Protein AF-A0A059FUV8-F1 (afdb_monomer)

Mean predicted aligned error: 4.53 Å

Organism: NCBI:txid1280950

Nearest PDB structures (foldseek):
  6ok1-assembly1_D  TM=9.132E-01  e=3.366E-05  Thermomonospora curvata DSM 43183
  3rd4-assembly4_C  TM=4.871E-01  e=2.272E+00  Proteus penneri ATCC 35198
  3rd4-assembly3_B  TM=4.826E-01  e=2.838E+00  Proteus penneri ATCC 35198
  3rd4-assembly5_D  TM=4.424E-01  e=5.847E+00  Proteus penneri ATCC 35198
  1yha-assembly1_B  TM=4.887E-01  e=8.163E+00  Enterobacteria phage f1

Secondary structure (DSSP, 8-state):
-------EEEEEEEEEE----STT--SSEEEEEEEETTSTT-EEEEEE-SS-GGG--TT-EEEEEEEEETTEEEEEEEE------

Foldseek 3Di:
DDDDAQQKWWFADKDFDADCPDPPDDDTWIWTWIGGPVDPPDTDTATEPPDDPVRDDHRFMWGWDWDDDPPDTGTHIYGPPDDDD

Sequence (85 aa):
MPEAVSGKATLETWTINRQKWFRGLDEPFVVGLVTLVEQDGLNLTTNIVNCPFDQLEFGMPVRLIFQNIEDVWLPLFEPDRMSPE

Solvent-accessible surface area (backbone atoms only — not comparable to full-atom values): 5313 Å² total; per-residue (Å²): 129,94,75,89,75,92,46,45,26,31,29,68,49,71,47,78,48,78,73,84,85,52,91,89,62,77,76,68,45,37,45,30,35,28,31,38,77,92,41,86,91,46,69,45,80,35,42,50,41,99,58,63,82,90,72,70,51,78,65,36,52,24,29,60,45,73,48,77,55,93,95,44,73,46,76,31,32,29,68,53,76,72,76,80,131

Radius of gyration: 13.65 Å; Cα contacts (8 Å, |Δi|>4): 154; chains: 1; bounding box: 40×36×31 Å

Structure (mmCIF, N/CA/C/O backbone):
data_AF-A0A059FUV8-F1
#
_entry.id   AF-A0A059FUV8-F1
#
loop_
_atom_site.group_PDB
_atom_site.id
_atom_site.type_symbol
_atom_site.label_atom_id
_atom_site.label_alt_id
_atom_site.label_comp_id
_atom_site.label_asym_id
_atom_site.label_entity_id
_atom_site.label_seq_id
_atom_site.pdbx_PDB_ins_code
_atom_site.Cartn_x
_atom_site.Cartn_y
_atom_site.Cartn_z
_atom_site.occupancy
_atom_site.B_iso_or_equiv
_atom_site.auth_seq_id
_atom_site.auth_comp_id
_atom_site.auth_asym_id
_atom_site.auth_atom_id
_atom_site.pdbx_PDB_model_num
ATOM 1 N N . MET A 1 1 ? -24.522 -9.541 -5.078 1.00 81.88 1 MET A N 1
ATOM 2 C CA . MET A 1 1 ? -23.655 -9.443 -6.276 1.00 81.88 1 MET A CA 1
ATOM 3 C C . MET A 1 1 ? -22.391 -8.713 -5.857 1.00 81.88 1 MET A C 1
ATOM 5 O O . MET A 1 1 ? -22.497 -7.955 -4.901 1.00 81.88 1 MET A O 1
ATOM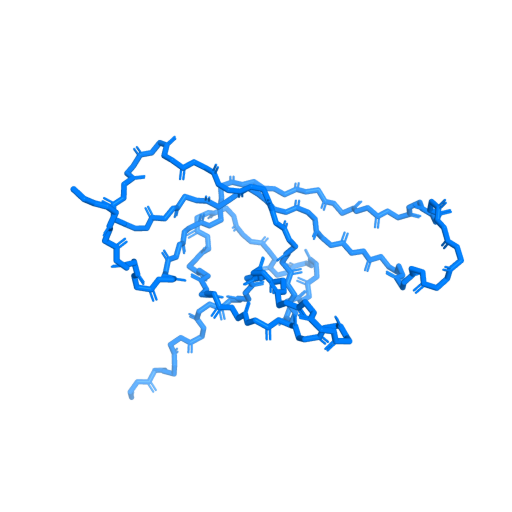 9 N N . PRO A 1 2 ? -21.228 -8.954 -6.482 1.00 85.19 2 PRO A N 1
ATOM 10 C CA . PRO A 1 2 ? -20.064 -8.111 -6.229 1.00 85.19 2 PRO A CA 1
ATOM 11 C C . PRO A 1 2 ? -20.374 -6.668 -6.650 1.00 85.19 2 PRO A C 1
ATOM 13 O O . PRO A 1 2 ? -21.039 -6.454 -7.665 1.00 85.19 2 PRO A O 1
ATOM 16 N N . GLU A 1 3 ? -19.912 -5.707 -5.857 1.00 90.81 3 GLU A N 1
ATOM 17 C CA . GLU A 1 3 ? -20.068 -4.271 -6.090 1.00 90.81 3 GLU A CA 1
ATOM 18 C C . GLU A 1 3 ? -18.684 -3.622 -6.159 1.00 90.81 3 GLU A C 1
ATOM 20 O O . GLU A 1 3 ? -17.737 -4.090 -5.523 1.00 90.81 3 GLU A O 1
ATOM 25 N N . ALA A 1 4 ? -18.550 -2.583 -6.983 1.00 93.00 4 ALA A N 1
ATOM 26 C CA . ALA A 1 4 ? -17.303 -1.840 -7.081 1.00 93.00 4 ALA A CA 1
ATOM 27 C C . ALA A 1 4 ? -17.088 -1.003 -5.812 1.00 93.00 4 ALA A C 1
ATOM 29 O O . ALA A 1 4 ? -18.004 -0.336 -5.340 1.00 93.00 4 ALA A O 1
ATOM 30 N N . VAL A 1 5 ? -15.862 -1.017 -5.296 1.00 94.06 5 VAL A N 1
ATOM 31 C CA . VAL A 1 5 ? -15.430 -0.190 -4.160 1.00 94.06 5 VAL A CA 1
ATOM 32 C C . VAL A 1 5 ? -14.768 1.100 -4.650 1.00 94.06 5 VAL A C 1
ATOM 34 O O . VAL A 1 5 ? -14.328 1.181 -5.798 1.00 94.06 5 VAL A O 1
ATOM 37 N N . SER A 1 6 ? -14.659 2.107 -3.783 1.00 95.31 6 SER A N 1
ATOM 38 C CA . SER A 1 6 ? -14.040 3.402 -4.102 1.00 95.31 6 SER A CA 1
ATOM 39 C C . SER A 1 6 ? -12.539 3.312 -4.376 1.00 95.31 6 SER A C 1
ATOM 41 O O . SER A 1 6 ? -11.972 4.210 -4.998 1.00 95.31 6 SER A O 1
ATOM 43 N N . GLY A 1 7 ? -11.887 2.254 -3.884 1.00 95.56 7 GLY A N 1
ATOM 44 C CA . GLY A 1 7 ? -10.435 2.115 -3.908 1.00 95.56 7 GLY A CA 1
ATOM 45 C C . GLY A 1 7 ? -9.720 2.932 -2.827 1.00 95.56 7 GLY A C 1
ATOM 46 O O . GLY A 1 7 ? -8.496 3.003 -2.851 1.00 95.56 7 GLY A O 1
ATOM 47 N N . LYS A 1 8 ? -10.439 3.543 -1.880 1.00 97.31 8 LYS A N 1
ATOM 48 C CA . LYS A 1 8 ? -9.840 4.165 -0.692 1.00 97.31 8 LYS A CA 1
ATOM 49 C C . LYS A 1 8 ? -9.599 3.121 0.390 1.00 97.31 8 LYS A C 1
ATOM 51 O O . LYS A 1 8 ? -10.413 2.218 0.583 1.00 97.31 8 LYS A O 1
ATOM 56 N N . ALA A 1 9 ? -8.492 3.255 1.105 1.00 97.69 9 ALA A N 1
ATOM 57 C CA . ALA A 1 9 ? -8.125 2.338 2.170 1.00 97.69 9 ALA A CA 1
ATOM 58 C C . ALA A 1 9 ? -7.270 3.015 3.245 1.00 97.69 9 ALA A C 1
ATOM 60 O O . ALA A 1 9 ? -6.780 4.132 3.073 1.00 97.69 9 ALA A O 1
ATOM 61 N N . THR A 1 10 ? -7.066 2.295 4.339 1.00 97.81 10 THR A N 1
ATOM 62 C CA . THR A 1 10 ? -6.195 2.674 5.451 1.00 97.81 10 THR A CA 1
ATOM 63 C C . THR A 1 10 ? -5.034 1.691 5.534 1.00 97.81 10 THR A C 1
ATOM 65 O O . THR A 1 10 ? -5.248 0.482 5.461 1.00 97.81 10 THR A O 1
ATOM 68 N N . LEU A 1 11 ? -3.802 2.182 5.684 1.00 98.06 11 LEU A N 1
ATOM 69 C CA . LEU A 1 11 ? -2.622 1.339 5.885 1.00 98.06 11 LEU A CA 1
ATOM 70 C C . LEU A 1 11 ? -2.555 0.819 7.330 1.00 98.06 11 LEU A C 1
ATOM 72 O O . LEU A 1 11 ? -2.268 1.575 8.257 1.00 98.06 11 LEU A O 1
ATOM 76 N N . GLU A 1 12 ? -2.762 -0.484 7.513 1.00 97.81 12 GLU A N 1
ATOM 77 C CA . GLU A 1 12 ? -2.764 -1.138 8.829 1.00 97.81 12 GLU A CA 1
ATOM 78 C C . GLU A 1 12 ? -1.361 -1.500 9.308 1.00 97.81 12 GLU A C 1
ATOM 80 O O . GLU A 1 12 ? -1.030 -1.382 10.483 1.00 97.81 12 GLU A O 1
ATOM 85 N N . THR A 1 13 ? -0.518 -2.002 8.408 1.00 98.00 13 THR A N 1
ATOM 86 C CA . THR A 1 13 ? 0.868 -2.370 8.710 1.00 98.00 13 THR A CA 1
ATOM 87 C C . THR A 1 13 ? 1.652 -2.567 7.418 1.00 98.00 13 THR A C 1
ATOM 89 O O . THR A 1 13 ? 1.068 -2.697 6.340 1.00 98.00 13 THR A O 1
ATOM 92 N N . TRP A 1 14 ? 2.979 -2.598 7.504 1.00 98.19 14 TRP A N 1
ATOM 93 C CA . TRP A 1 14 ? 3.839 -2.829 6.352 1.00 98.19 14 TRP A CA 1
ATOM 94 C C . TRP A 1 14 ? 5.169 -3.477 6.728 1.00 98.19 14 TRP A C 1
ATOM 96 O O . TRP A 1 14 ? 5.624 -3.447 7.871 1.00 98.19 14 TRP A O 1
ATOM 106 N N . THR A 1 15 ? 5.828 -4.027 5.714 1.00 97.44 15 THR A N 1
ATOM 107 C CA . THR A 1 15 ? 7.229 -4.443 5.765 1.00 97.44 15 THR A CA 1
ATOM 108 C C . THR A 1 15 ? 7.993 -3.811 4.608 1.00 97.44 15 THR A C 1
ATOM 110 O O . THR A 1 15 ? 7.438 -3.593 3.531 1.00 97.44 15 THR A O 1
ATOM 113 N N . ILE A 1 16 ? 9.276 -3.515 4.826 1.00 95.69 16 ILE A N 1
ATOM 114 C CA . ILE A 1 16 ? 10.182 -3.075 3.762 1.00 95.69 16 ILE A CA 1
ATOM 115 C C . ILE A 1 16 ? 11.016 -4.279 3.345 1.00 95.69 16 ILE A C 1
ATOM 117 O O . ILE A 1 16 ? 11.901 -4.720 4.083 1.00 95.69 16 ILE A O 1
ATOM 121 N N . ASN A 1 17 ? 10.735 -4.810 2.162 1.00 93.00 17 ASN A N 1
ATOM 122 C CA . ASN A 1 17 ? 11.497 -5.910 1.602 1.00 93.00 17 ASN A CA 1
ATOM 123 C C . ASN A 1 17 ? 12.776 -5.367 0.950 1.00 93.00 17 ASN A C 1
ATOM 125 O O . ASN A 1 17 ? 12.737 -4.432 0.147 1.00 93.00 17 ASN A O 1
ATOM 129 N N . ARG A 1 18 ? 13.920 -5.931 1.345 1.00 91.81 18 ARG A N 1
ATOM 130 C CA . ARG A 1 18 ? 15.261 -5.558 0.859 1.00 91.81 18 ARG A CA 1
ATOM 131 C C . ARG A 1 18 ? 15.998 -6.729 0.202 1.00 91.81 18 ARG A C 1
ATOM 133 O O . ARG A 1 18 ? 17.214 -6.647 0.051 1.00 91.81 18 ARG A O 1
ATOM 140 N N . GLN A 1 19 ? 15.310 -7.848 -0.030 1.00 87.00 19 GLN A N 1
ATOM 141 C CA . GLN A 1 19 ? 15.932 -9.073 -0.517 1.00 87.00 19 GLN A CA 1
ATOM 142 C C . GLN A 1 19 ? 15.510 -9.380 -1.947 1.00 87.00 19 GLN A C 1
ATOM 144 O O . GLN A 1 19 ? 14.364 -9.750 -2.184 1.00 87.00 19 GLN A O 1
ATOM 149 N N . LYS A 1 20 ? 16.483 -9.380 -2.864 1.00 81.25 20 LYS A N 1
ATOM 150 C CA . LYS A 1 20 ? 16.250 -9.572 -4.300 1.00 81.25 20 LYS A CA 1
ATOM 151 C C . LYS A 1 20 ? 15.896 -11.003 -4.655 1.00 81.25 20 LYS A C 1
ATOM 153 O O . LYS A 1 20 ? 16.761 -11.802 -5.004 1.00 81.25 20 LYS A O 1
ATOM 158 N N . TRP A 1 21 ? 14.605 -11.315 -4.594 1.00 79.62 21 TRP A N 1
ATOM 159 C CA . TRP A 1 21 ? 14.0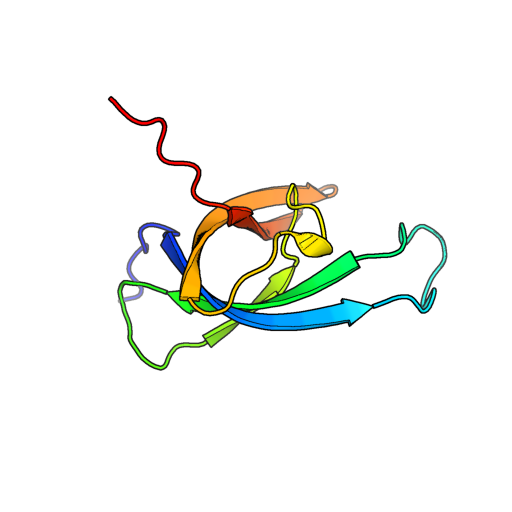81 -12.655 -4.867 1.00 79.62 21 TRP A CA 1
ATOM 160 C C . TRP A 1 21 ? 14.163 -13.061 -6.347 1.00 79.62 21 TRP A C 1
ATOM 162 O O . TRP A 1 21 ? 14.320 -14.245 -6.637 1.00 79.62 21 TRP A O 1
ATOM 172 N N . PHE A 1 22 ? 14.092 -12.113 -7.292 1.00 80.12 22 PHE A N 1
ATOM 173 C CA . PHE A 1 22 ? 14.194 -12.402 -8.728 1.00 80.12 22 PHE A CA 1
ATOM 174 C C . PHE A 1 22 ? 14.872 -11.284 -9.531 1.00 80.12 22 PHE A C 1
ATOM 176 O O . PHE A 1 22 ? 15.017 -10.140 -9.091 1.00 80.12 22 PHE A O 1
ATOM 183 N N . ARG A 1 23 ? 15.334 -11.629 -10.741 1.00 77.69 23 ARG A N 1
ATOM 184 C CA . ARG A 1 23 ? 15.921 -10.657 -11.676 1.00 77.69 23 ARG A CA 1
ATOM 185 C C . ARG A 1 23 ? 14.835 -9.706 -12.175 1.00 77.69 23 ARG A C 1
ATOM 187 O O . ARG A 1 23 ? 13.786 -10.164 -12.601 1.00 77.69 23 ARG A O 1
ATOM 194 N N . GLY A 1 24 ? 15.120 -8.408 -12.151 1.00 76.12 24 GLY A N 1
ATOM 195 C CA . GLY A 1 24 ? 14.176 -7.367 -12.573 1.00 76.12 24 GLY A CA 1
ATOM 196 C C . GLY A 1 24 ? 13.284 -6.820 -11.457 1.00 76.12 24 GLY A C 1
ATOM 197 O O . GLY A 1 24 ? 12.559 -5.870 -11.708 1.00 76.12 24 GLY A O 1
ATOM 198 N N . LEU A 1 25 ? 13.360 -7.359 -10.233 1.00 77.81 25 LEU A N 1
ATOM 199 C CA . LEU A 1 25 ? 12.745 -6.712 -9.075 1.00 77.81 25 LEU A CA 1
ATOM 200 C C . LEU A 1 25 ? 13.612 -5.531 -8.631 1.00 77.81 25 LEU A C 1
ATOM 202 O O . LEU A 1 25 ? 14.790 -5.716 -8.287 1.00 77.81 25 LEU A O 1
ATOM 206 N N . ASP A 1 26 ? 13.027 -4.339 -8.669 1.00 76.50 26 ASP A N 1
ATOM 207 C CA . ASP A 1 26 ? 13.631 -3.135 -8.117 1.00 76.50 26 ASP A CA 1
ATOM 208 C C . ASP A 1 26 ? 13.430 -3.121 -6.601 1.00 76.50 26 ASP A C 1
ATOM 210 O O . ASP A 1 26 ? 12.327 -3.311 -6.089 1.00 76.50 26 ASP A O 1
ATOM 214 N N . GLU A 1 27 ? 14.530 -2.941 -5.877 1.00 78.31 27 GLU A N 1
ATOM 215 C CA . GLU A 1 27 ? 14.565 -2.967 -4.419 1.00 78.31 27 GLU A CA 1
ATOM 216 C C . GLU A 1 27 ? 15.132 -1.664 -3.872 1.00 78.31 27 GLU A C 1
ATOM 218 O O . GLU A 1 27 ? 16.030 -1.093 -4.500 1.00 78.31 27 GLU A O 1
ATOM 223 N N . PRO A 1 28 ? 14.716 -1.237 -2.667 1.00 91.25 28 PRO A N 1
ATOM 224 C CA . PRO A 1 28 ? 13.728 -1.869 -1.780 1.00 91.25 28 PRO A CA 1
ATOM 225 C C . PRO A 1 28 ? 12.279 -1.584 -2.198 1.00 91.25 28 PRO A C 1
ATOM 227 O O . PRO A 1 28 ? 12.026 -0.605 -2.892 1.00 91.25 28 PRO A O 1
ATOM 230 N N . PHE A 1 29 ? 11.323 -2.378 -1.711 1.00 92.69 29 PHE A N 1
ATOM 231 C CA . PHE A 1 29 ? 9.889 -2.115 -1.904 1.00 92.69 29 PHE A CA 1
ATOM 232 C C . PHE A 1 29 ? 9.078 -2.389 -0.634 1.00 92.69 29 PHE A C 1
ATOM 234 O O . PHE A 1 29 ? 9.531 -3.080 0.281 1.00 92.69 29 PHE A O 1
ATOM 241 N N . VAL A 1 30 ? 7.869 -1.831 -0.569 1.00 96.62 30 VAL A N 1
ATOM 242 C CA . VAL A 1 30 ? 6.975 -1.950 0.589 1.00 96.62 30 VAL A CA 1
ATOM 243 C C . VAL A 1 30 ? 5.881 -2.953 0.276 1.00 96.62 30 VAL A C 1
ATOM 245 O O . VAL A 1 30 ? 5.245 -2.862 -0.773 1.00 96.62 30 VAL A O 1
ATOM 248 N N . VAL A 1 31 ? 5.638 -3.879 1.198 1.00 96.44 31 VAL A N 1
ATOM 249 C CA . VAL A 1 31 ? 4.438 -4.722 1.210 1.00 96.44 31 VAL A CA 1
ATOM 250 C C . VAL A 1 31 ? 3.581 -4.268 2.379 1.00 96.44 31 VAL A C 1
ATOM 252 O O . VAL A 1 31 ? 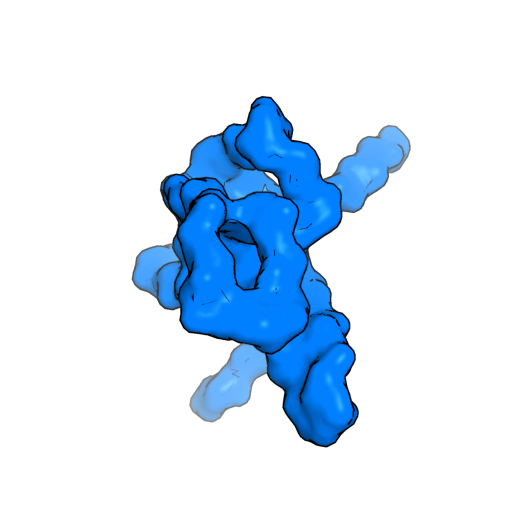4.014 -4.364 3.528 1.00 96.44 31 VAL A O 1
ATOM 255 N N . GLY A 1 32 ? 2.404 -3.737 2.071 1.00 97.50 32 GLY A N 1
ATOM 256 C CA . GLY A 1 32 ? 1.428 -3.233 3.026 1.00 97.50 32 GLY A CA 1
ATOM 257 C C . GLY A 1 32 ? 0.228 -4.160 3.172 1.00 97.50 32 GLY A C 1
ATOM 258 O O . GLY A 1 32 ? -0.113 -4.922 2.264 1.00 97.50 32 GLY A O 1
ATOM 259 N N . LEU A 1 33 ? -0.420 -4.058 4.325 1.00 98.12 33 LEU A N 1
ATOM 260 C CA . LEU A 1 33 ? -1.759 -4.567 4.578 1.00 98.12 33 LEU A CA 1
ATOM 261 C C . LEU A 1 33 ? -2.695 -3.361 4.673 1.00 98.12 33 LEU A C 1
ATOM 263 O O . LEU A 1 33 ? -2.461 -2.489 5.510 1.00 98.12 33 LEU A O 1
ATOM 267 N N . VAL A 1 34 ? -3.704 -3.290 3.807 1.00 98.19 34 VAL A N 1
ATOM 268 C CA . VAL A 1 34 ? -4.644 -2.161 3.768 1.00 98.19 34 VAL A CA 1
ATOM 269 C C . VAL A 1 34 ? -6.077 -2.624 4.018 1.00 98.19 34 VAL A C 1
ATOM 271 O O . VAL A 1 34 ? -6.499 -3.626 3.438 1.00 98.19 34 VAL A O 1
ATOM 274 N N . THR A 1 35 ? -6.827 -1.885 4.834 1.00 98.00 35 THR A N 1
ATOM 275 C CA . THR A 1 35 ? -8.270 -2.093 5.043 1.00 98.00 35 THR A CA 1
ATOM 276 C C . THR A 1 35 ? -9.050 -1.164 4.122 1.00 98.00 35 THR A C 1
ATOM 278 O O . THR A 1 35 ? -8.861 0.051 4.181 1.00 98.00 35 THR A O 1
ATOM 281 N N . LEU A 1 36 ? -9.924 -1.708 3.270 1.00 96.50 36 LEU A N 1
ATOM 282 C CA . LEU A 1 36 ? -10.809 -0.898 2.419 1.00 96.50 36 LEU A CA 1
ATOM 283 C C . LEU A 1 36 ? -11.855 -0.160 3.266 1.00 96.50 36 LEU A C 1
ATOM 285 O O . LEU A 1 36 ? -12.436 -0.751 4.174 1.00 96.50 36 LEU A O 1
ATOM 289 N N . VAL A 1 37 ? -12.147 1.101 2.932 1.00 95.94 37 VAL A N 1
ATOM 290 C CA . VAL A 1 37 ? -13.074 1.936 3.725 1.00 95.94 37 VAL A CA 1
ATOM 291 C C . VAL A 1 37 ? -14.515 1.416 3.734 1.00 95.94 37 VAL A C 1
ATOM 293 O O . VAL A 1 37 ? -15.291 1.763 4.618 1.00 95.94 37 VAL A O 1
ATOM 296 N N . GLU A 1 38 ? -14.897 0.606 2.746 1.00 95.12 38 GLU A N 1
ATOM 297 C CA . GLU A 1 38 ? -16.240 0.037 2.638 1.00 95.12 38 GLU A CA 1
ATOM 298 C C . GLU A 1 38 ? -16.470 -1.165 3.560 1.00 95.12 38 GLU A C 1
ATOM 300 O O . GLU A 1 38 ? -17.625 -1.519 3.806 1.00 95.12 38 GLU A O 1
ATOM 305 N N . GLN A 1 39 ? -15.411 -1.825 4.044 1.00 93.44 39 GLN A N 1
ATOM 306 C CA . GLN A 1 39 ? -15.555 -3.039 4.843 1.00 93.44 39 GLN A CA 1
ATOM 307 C C . GLN A 1 39 ? -14.424 -3.206 5.863 1.00 93.44 39 GLN A C 1
ATOM 309 O O . GLN A 1 39 ? -13.368 -3.771 5.566 1.00 93.44 39 GLN A O 1
ATOM 314 N N . ASP A 1 40 ? -14.708 -2.816 7.105 1.00 90.94 40 ASP A N 1
ATOM 315 C CA . ASP A 1 40 ? -13.817 -3.044 8.241 1.00 90.94 40 ASP A CA 1
ATOM 316 C C . ASP A 1 40 ? -13.446 -4.528 8.388 1.00 90.94 40 ASP A C 1
ATOM 318 O O . ASP A 1 40 ? -14.279 -5.434 8.272 1.00 90.94 40 ASP A O 1
ATOM 322 N N . GLY A 1 41 ? -12.164 -4.783 8.650 1.00 85.12 41 GLY A N 1
ATOM 323 C CA . GLY A 1 41 ? -11.611 -6.130 8.800 1.00 85.12 41 GLY A CA 1
ATOM 324 C C . GLY A 1 41 ? -11.329 -6.865 7.484 1.00 85.12 41 GLY A C 1
ATOM 325 O O . GLY A 1 41 ? -10.724 -7.940 7.522 1.00 85.12 41 GLY A O 1
ATOM 326 N N . LEU A 1 42 ? -11.704 -6.307 6.323 1.00 90.69 42 LEU A N 1
ATOM 327 C CA . LEU A 1 42 ? -11.268 -6.816 5.022 1.00 90.69 42 LEU A CA 1
ATOM 328 C C . LEU A 1 42 ? -9.909 -6.228 4.649 1.00 90.69 42 LEU A C 1
ATOM 330 O O . LEU A 1 42 ? -9.808 -5.101 4.169 1.00 90.69 42 LEU A O 1
ATOM 334 N N . ASN A 1 43 ? -8.876 -7.043 4.826 1.00 94.31 43 ASN A N 1
ATOM 335 C CA . ASN A 1 43 ? -7.503 -6.662 4.545 1.00 94.31 43 ASN A CA 1
ATOM 336 C C . ASN A 1 43 ? -7.028 -7.159 3.178 1.00 94.31 43 ASN A C 1
ATOM 338 O O . ASN A 1 43 ? -7.165 -8.340 2.854 1.00 94.31 43 ASN A O 1
ATOM 342 N N . LEU A 1 44 ? -6.385 -6.274 2.419 1.00 96.31 44 LEU A N 1
ATOM 343 C CA . LEU A 1 44 ? -5.695 -6.599 1.178 1.00 96.31 44 LEU A CA 1
ATOM 344 C C . LEU A 1 44 ? -4.181 -6.465 1.367 1.00 96.31 44 LEU A C 1
ATOM 346 O O . LEU A 1 44 ? -3.686 -5.431 1.811 1.00 96.31 44 LEU A O 1
ATOM 350 N N . THR A 1 45 ? -3.434 -7.507 1.004 1.00 97.69 45 THR A N 1
ATOM 351 C CA . THR A 1 45 ? -1.970 -7.441 0.919 1.00 97.69 45 THR A CA 1
ATOM 352 C C . THR A 1 45 ? -1.563 -6.938 -0.458 1.00 97.69 45 THR A C 1
ATOM 354 O O . THR A 1 45 ? -1.950 -7.516 -1.471 1.00 97.69 45 THR A O 1
ATOM 357 N N . THR A 1 46 ? -0.787 -5.860 -0.502 1.00 97.38 46 THR A N 1
ATOM 358 C CA . THR A 1 46 ? -0.420 -5.169 -1.746 1.00 97.38 46 THR A CA 1
ATOM 359 C C . THR A 1 46 ? 0.881 -4.383 -1.573 1.00 97.38 46 THR A C 1
ATOM 361 O O . THR A 1 46 ? 1.442 -4.335 -0.477 1.00 97.38 46 THR A O 1
ATOM 364 N N . ASN A 1 47 ? 1.396 -3.770 -2.638 1.00 96.81 47 ASN A N 1
ATOM 365 C CA . ASN A 1 47 ? 2.515 -2.843 -2.532 1.00 96.81 47 ASN A CA 1
ATOM 366 C C . ASN A 1 47 ? 2.039 -1.423 -2.230 1.00 96.81 47 ASN A C 1
ATOM 368 O O . ASN A 1 47 ? 1.064 -0.951 -2.819 1.00 96.81 47 ASN A O 1
ATOM 372 N N . ILE A 1 48 ? 2.786 -0.738 -1.358 1.00 97.81 48 ILE A N 1
ATOM 373 C CA . ILE A 1 48 ? 2.669 0.712 -1.192 1.00 97.81 48 ILE A CA 1
ATOM 374 C C . ILE A 1 48 ? 3.744 1.375 -2.045 1.00 97.81 48 ILE A C 1
ATOM 376 O O . ILE A 1 48 ? 4.935 1.103 -1.881 1.00 97.81 48 ILE A O 1
ATOM 380 N N . VAL A 1 49 ? 3.322 2.221 -2.975 1.00 96.31 49 VAL A N 1
ATOM 381 C CA . VAL A 1 49 ? 4.189 2.887 -3.949 1.00 96.31 49 VAL A CA 1
ATOM 382 C C . VAL A 1 49 ? 4.087 4.403 -3.818 1.00 96.31 49 VAL A C 1
ATOM 384 O O . VAL A 1 49 ? 3.226 4.924 -3.111 1.00 96.31 49 VAL A O 1
ATOM 387 N N . ASN A 1 50 ? 5.012 5.125 -4.458 1.00 95.50 50 ASN A N 1
ATOM 388 C CA . ASN A 1 50 ? 5.059 6.595 -4.459 1.00 95.50 50 ASN A CA 1
ATOM 389 C C . ASN A 1 50 ? 5.090 7.238 -3.053 1.00 95.50 50 ASN A C 1
ATOM 391 O O . ASN A 1 50 ? 4.720 8.401 -2.867 1.00 95.50 50 ASN A O 1
ATOM 395 N N . CYS A 1 51 ? 5.588 6.489 -2.067 1.00 95.38 51 CYS A N 1
ATOM 396 C CA . CYS A 1 51 ? 5.771 6.909 -0.685 1.00 95.38 51 CYS A CA 1
ATOM 397 C C . CYS A 1 51 ? 7.209 6.600 -0.239 1.00 95.38 51 CYS A C 1
ATOM 399 O O . CYS A 1 51 ? 7.632 5.443 -0.333 1.00 95.38 51 CYS A O 1
ATOM 401 N N . PRO A 1 52 ? 7.978 7.597 0.232 1.00 94.88 52 PRO A N 1
ATOM 402 C CA . PRO A 1 52 ? 9.242 7.346 0.915 1.00 94.88 52 PRO A CA 1
ATOM 403 C C . PRO A 1 52 ? 9.042 6.444 2.140 1.00 94.88 52 PRO A C 1
ATOM 405 O O . PRO A 1 52 ? 8.070 6.589 2.877 1.00 94.88 52 PRO A O 1
ATOM 408 N N . PHE A 1 53 ? 9.962 5.506 2.378 1.00 94.50 53 PHE A N 1
AT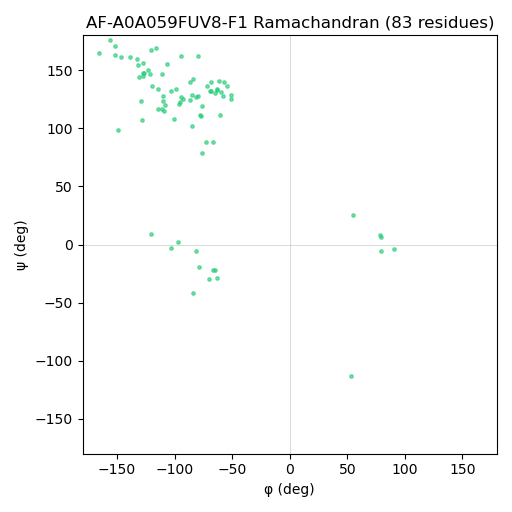OM 409 C CA . PHE A 1 53 ? 9.790 4.496 3.434 1.00 94.50 53 PHE A CA 1
ATOM 410 C C . PHE A 1 53 ? 9.717 5.074 4.850 1.00 94.50 53 PHE A C 1
ATOM 412 O O . PHE A 1 53 ? 9.112 4.465 5.726 1.00 94.50 53 PHE A O 1
ATOM 419 N N . ASP A 1 54 ? 10.364 6.213 5.072 1.00 95.50 54 ASP A N 1
ATOM 420 C CA . ASP A 1 54 ? 10.396 6.951 6.334 1.00 95.50 54 ASP A CA 1
ATOM 421 C C . ASP A 1 54 ? 9.156 7.829 6.557 1.00 95.50 54 ASP A C 1
ATOM 423 O O . ASP A 1 54 ? 9.010 8.401 7.632 1.00 95.50 54 ASP A O 1
ATOM 427 N N . GLN A 1 55 ? 8.263 7.913 5.568 1.00 96.69 55 GLN A N 1
ATOM 428 C CA . GLN A 1 55 ? 6.999 8.645 5.655 1.00 96.69 55 GLN A CA 1
ATOM 429 C C . GLN A 1 55 ? 5.791 7.729 5.851 1.00 96.69 55 GLN A C 1
ATOM 431 O O . GLN A 1 55 ? 4.681 8.231 5.968 1.00 96.69 55 GLN A O 1
ATOM 436 N N . LEU A 1 56 ? 5.972 6.404 5.870 1.00 97.12 56 LEU A N 1
ATOM 437 C CA . LEU A 1 56 ? 4.880 5.468 6.130 1.00 97.12 56 LEU A CA 1
ATOM 438 C C . LEU A 1 56 ? 4.430 5.563 7.589 1.00 97.12 56 LEU A C 1
ATOM 440 O O . LEU A 1 56 ? 5.242 5.490 8.512 1.00 97.12 56 LEU A O 1
ATOM 444 N N . GLU A 1 57 ? 3.120 5.664 7.780 1.00 97.62 57 GLU A N 1
ATOM 445 C CA . GLU A 1 57 ? 2.491 5.815 9.087 1.00 97.62 57 GLU A CA 1
ATOM 446 C C . GLU A 1 57 ? 1.350 4.806 9.244 1.00 97.62 57 GLU A C 1
ATOM 448 O O . GLU A 1 57 ? 0.631 4.488 8.293 1.00 97.62 57 GLU A O 1
ATOM 453 N N . PHE A 1 58 ? 1.174 4.300 10.466 1.00 97.44 58 PHE A N 1
ATOM 454 C CA . PHE A 1 58 ? 0.005 3.499 10.820 1.00 97.44 58 PHE A CA 1
ATOM 455 C C . PHE A 1 58 ? -1.256 4.349 10.682 1.00 97.44 58 PHE A C 1
ATOM 457 O O . PHE A 1 58 ? -1.298 5.475 11.173 1.00 97.44 58 PHE A O 1
ATOM 464 N N . GLY A 1 59 ? -2.287 3.812 10.038 1.00 96.75 59 GLY A N 1
ATOM 465 C CA . GLY A 1 59 ? -3.522 4.551 9.797 1.00 96.75 59 GLY A CA 1
ATOM 466 C C . GLY A 1 59 ? -3.446 5.542 8.630 1.00 96.75 59 GLY A C 1
ATOM 467 O O . GLY A 1 59 ? -4.399 6.289 8.421 1.00 96.75 59 GLY A O 1
ATOM 468 N N . MET A 1 60 ? -2.347 5.569 7.864 1.00 97.50 60 MET A N 1
ATO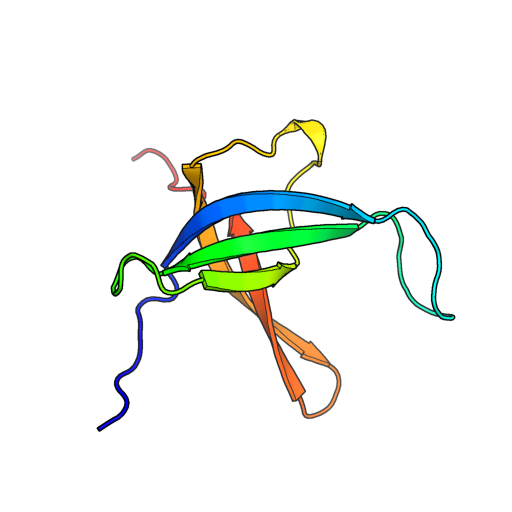M 469 C CA . MET A 1 60 ? -2.212 6.448 6.701 1.00 97.50 60 MET A CA 1
ATOM 470 C C . MET A 1 60 ? -3.332 6.177 5.678 1.00 97.50 60 MET A C 1
ATOM 472 O O . MET A 1 60 ? -3.476 5.031 5.235 1.00 97.50 60 MET A O 1
ATOM 476 N N . PRO A 1 61 ? -4.077 7.209 5.237 1.00 97.94 61 PRO A N 1
ATOM 477 C CA . PRO A 1 61 ? -4.996 7.088 4.114 1.00 97.94 61 PRO A CA 1
ATOM 478 C C . PRO A 1 61 ? -4.233 6.800 2.823 1.00 97.94 61 PRO A C 1
ATOM 480 O O . PRO A 1 61 ? -3.277 7.498 2.472 1.00 97.94 61 PRO A O 1
ATOM 483 N N . VAL A 1 62 ? -4.671 5.783 2.095 1.00 98.19 62 VAL A N 1
ATOM 484 C CA . VAL A 1 62 ? -4.098 5.380 0.812 1.00 98.19 62 VAL A CA 1
ATOM 485 C C . VAL A 1 62 ? -5.203 5.177 -0.216 1.00 98.19 62 VAL A C 1
ATOM 487 O O . VAL A 1 62 ? -6.350 4.875 0.117 1.00 98.19 62 VAL A O 1
ATOM 490 N N . ARG A 1 63 ? -4.859 5.328 -1.492 1.00 97.81 63 ARG A N 1
ATOM 491 C CA . ARG A 1 63 ? -5.782 5.106 -2.603 1.00 97.81 63 ARG A CA 1
ATOM 492 C C . ARG A 1 63 ? -5.212 4.149 -3.632 1.00 97.81 63 ARG A C 1
ATOM 494 O O . ARG A 1 63 ? -4.007 4.114 -3.879 1.00 97.81 63 ARG A O 1
ATOM 501 N N . LEU A 1 64 ? -6.121 3.402 -4.238 1.00 97.38 64 LEU A N 1
ATOM 502 C CA . LEU A 1 64 ? -5.859 2.441 -5.288 1.00 97.38 64 LEU A CA 1
ATOM 503 C C . LEU A 1 64 ? -5.303 3.142 -6.529 1.00 97.38 64 LEU A C 1
ATOM 505 O O . LEU A 1 64 ? -5.844 4.141 -7.008 1.00 97.38 64 LEU A O 1
ATOM 509 N N . ILE A 1 65 ? -4.250 2.556 -7.079 1.00 97.44 65 ILE A N 1
ATOM 510 C CA . ILE A 1 65 ? -3.803 2.781 -8.445 1.00 97.44 65 ILE A CA 1
ATOM 511 C C . ILE A 1 65 ? -3.654 1.437 -9.138 1.00 97.44 65 ILE A C 1
ATOM 513 O O . ILE A 1 65 ? -3.436 0.405 -8.503 1.00 97.44 65 ILE A O 1
ATOM 517 N N . PHE A 1 66 ? -3.735 1.454 -10.460 1.00 96.88 66 PHE A N 1
ATOM 518 C CA . PHE A 1 66 ? -3.497 0.264 -11.254 1.00 96.88 66 PHE A CA 1
ATOM 519 C C . PHE A 1 66 ? -2.196 0.413 -12.028 1.00 96.88 66 PHE A C 1
ATOM 521 O O . PHE A 1 66 ? -2.028 1.353 -12.806 1.00 96.88 66 PHE A O 1
ATOM 528 N N . GLN A 1 67 ? -1.283 -0.531 -11.823 1.00 95.38 67 GLN A N 1
ATOM 529 C CA . GLN A 1 67 ? -0.100 -0.674 -12.660 1.00 95.38 67 GLN A CA 1
ATOM 530 C C . GLN A 1 67 ? -0.406 -1.671 -13.774 1.00 95.38 67 GLN A C 1
ATOM 532 O O . GLN A 1 67 ? -0.793 -2.806 -13.500 1.00 95.38 67 GLN A O 1
ATOM 537 N N . ASN A 1 68 ? -0.215 -1.263 -15.026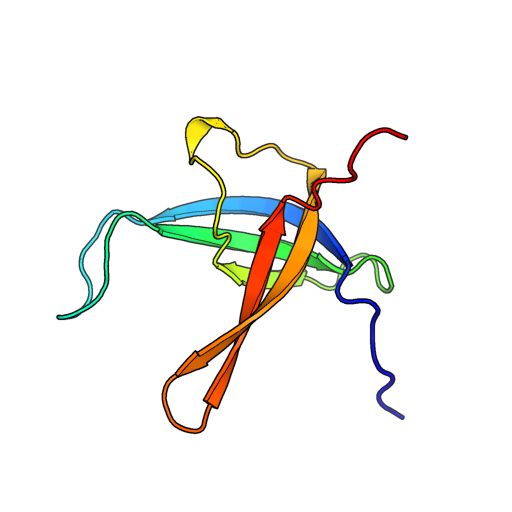 1.00 96.00 68 ASN A N 1
ATOM 538 C CA . ASN A 1 68 ? -0.275 -2.186 -16.151 1.00 96.00 68 ASN A CA 1
ATOM 539 C C . ASN A 1 68 ? 1.084 -2.863 -16.345 1.00 96.00 68 ASN A C 1
ATOM 541 O O . ASN A 1 68 ? 2.113 -2.190 -16.431 1.00 96.00 68 ASN A O 1
ATOM 545 N N . ILE A 1 69 ? 1.069 -4.190 -16.418 1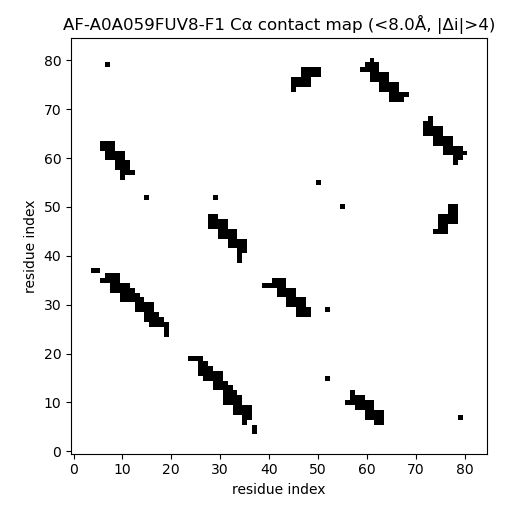.00 91.06 69 ILE A N 1
ATOM 546 C CA . ILE A 1 69 ? 2.211 -5.014 -16.800 1.00 91.06 69 ILE A CA 1
ATOM 547 C C . ILE A 1 69 ? 1.715 -5.930 -17.909 1.00 91.06 69 ILE A C 1
ATOM 549 O O . ILE A 1 69 ? 0.939 -6.847 -17.651 1.00 91.06 69 ILE A O 1
ATOM 553 N N . GLU A 1 70 ? 2.144 -5.643 -19.138 1.00 93.44 70 GLU A N 1
ATOM 554 C CA . GLU A 1 70 ? 1.696 -6.351 -20.341 1.00 93.44 70 GLU A CA 1
ATOM 555 C C . GLU A 1 70 ? 0.156 -6.363 -20.441 1.00 93.44 70 GLU A C 1
ATOM 557 O O . GLU A 1 70 ? -0.459 -5.309 -20.613 1.00 93.44 70 GLU A O 1
ATOM 562 N N . ASP A 1 71 ? -0.485 -7.522 -20.316 1.00 95.12 71 ASP A N 1
ATOM 563 C CA . ASP A 1 71 ? -1.935 -7.714 -20.405 1.00 95.12 71 ASP A CA 1
ATOM 564 C C . ASP A 1 71 ? -2.649 -7.753 -19.039 1.00 95.12 71 ASP A C 1
ATOM 566 O O . ASP A 1 71 ? -3.872 -7.903 -18.980 1.00 95.12 71 ASP A O 1
ATOM 570 N N . VAL A 1 72 ? -1.916 -7.563 -17.937 1.00 95.88 72 VAL A N 1
ATOM 571 C CA . VAL A 1 72 ? -2.442 -7.614 -16.565 1.00 95.88 72 VAL A CA 1
ATOM 572 C C . VAL A 1 72 ? -2.441 -6.226 -15.916 1.00 95.88 72 VAL A C 1
ATOM 574 O O . VAL A 1 72 ? -1.565 -5.391 -16.155 1.00 95.88 72 VAL A O 1
ATOM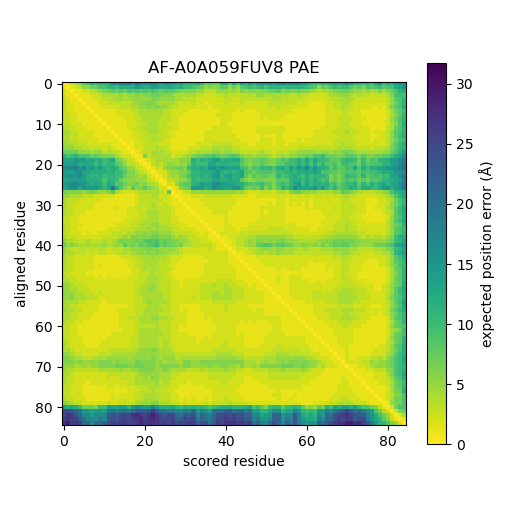 577 N N . TRP A 1 73 ? -3.434 -5.974 -15.060 1.00 96.12 73 TRP A N 1
ATOM 578 C CA . TRP A 1 73 ? -3.511 -4.787 -14.206 1.00 96.12 73 TRP A CA 1
ATOM 579 C C . TRP A 1 73 ? -3.409 -5.182 -12.736 1.00 96.12 73 TRP A C 1
ATOM 581 O O . TRP A 1 73 ? -4.268 -5.892 -12.213 1.00 96.12 73 TRP A O 1
ATOM 591 N N . LEU A 1 74 ? -2.357 -4.713 -12.068 1.00 95.12 74 LEU A N 1
ATOM 592 C CA . LEU A 1 74 ? -2.111 -4.981 -10.656 1.00 95.12 74 LEU A CA 1
ATOM 593 C C . LEU A 1 74 ? -2.666 -3.844 -9.785 1.00 95.12 74 LEU A C 1
ATOM 595 O O . LEU 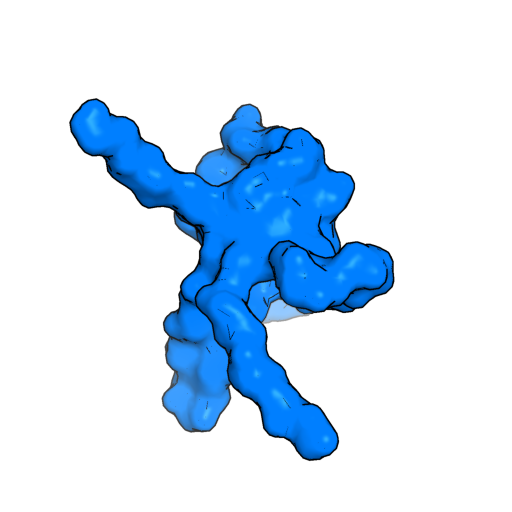A 1 74 ? -2.319 -2.684 -10.029 1.00 95.12 74 LEU A O 1
ATOM 599 N N . PRO A 1 75 ? -3.499 -4.149 -8.772 1.00 96.44 75 PRO A N 1
ATOM 600 C CA . PRO A 1 75 ? -3.975 -3.165 -7.810 1.00 96.44 75 PRO A CA 1
ATOM 601 C C . PRO A 1 75 ? -2.889 -2.864 -6.771 1.00 96.44 75 PRO A C 1
ATOM 603 O O . PRO A 1 75 ? -2.561 -3.713 -5.939 1.00 96.44 75 PRO A O 1
ATOM 606 N N . LEU A 1 76 ? -2.350 -1.649 -6.810 1.00 97.56 76 LEU A N 1
ATOM 607 C CA . LEU A 1 76 ? -1.377 -1.126 -5.848 1.00 97.56 76 LEU A CA 1
ATOM 608 C C . LEU A 1 76 ? -1.971 0.057 -5.083 1.00 97.56 76 LEU A C 1
ATOM 610 O O . LEU A 1 76 ? -3.016 0.578 -5.463 1.00 97.56 76 LEU A O 1
ATOM 614 N N . PHE A 1 77 ? -1.306 0.512 -4.025 1.00 98.06 77 PHE A N 1
ATOM 615 C CA . PHE A 1 77 ? -1.778 1.651 -3.239 1.00 98.06 77 PHE A CA 1
ATOM 616 C C . PHE A 1 77 ? -0.695 2.710 -3.081 1.00 98.06 77 PHE A C 1
ATOM 618 O O . PHE A 1 77 ? 0.486 2.401 -2.953 1.00 98.06 77 PHE A O 1
ATOM 625 N N . GLU A 1 78 ? -1.098 3.973 -3.069 1.00 97.88 78 GLU A N 1
ATOM 626 C CA . GLU A 1 78 ? -0.225 5.110 -2.772 1.00 97.88 78 GLU A CA 1
ATOM 627 C C . GLU A 1 78 ? -0.893 6.044 -1.756 1.00 97.88 78 GLU A C 1
ATOM 629 O O . GLU A 1 78 ? -2.118 5.988 -1.622 1.00 97.88 78 GLU A O 1
ATOM 634 N N . PRO A 1 79 ? -0.140 6.899 -1.036 1.00 97.94 79 PRO A N 1
ATOM 635 C CA . PRO A 1 79 ? -0.722 7.856 -0.102 1.00 97.94 79 PRO A CA 1
ATOM 636 C C . PRO A 1 79 ? -1.832 8.673 -0.762 1.00 97.94 79 PRO A C 1
ATOM 638 O O . PRO A 1 79 ? -1.625 9.271 -1.825 1.00 97.94 79 PRO A O 1
ATOM 641 N N . ASP A 1 80 ? -3.001 8.720 -0.123 1.00 95.75 80 ASP A N 1
ATOM 642 C CA . ASP A 1 80 ? -4.122 9.538 -0.575 1.00 95.75 80 ASP A CA 1
ATOM 643 C C . ASP A 1 80 ? -3.828 10.991 -0.201 1.00 95.75 80 ASP A C 1
ATOM 645 O O . ASP A 1 80 ? -4.271 11.518 0.821 1.00 95.75 80 ASP A O 1
ATOM 649 N N . ARG A 1 81 ? -2.968 11.626 -1.005 1.00 82.75 81 ARG A N 1
ATOM 650 C CA . ARG A 1 81 ? -2.678 13.053 -0.899 1.00 82.75 81 ARG A CA 1
ATOM 651 C C . ARG A 1 81 ? -3.949 13.804 -1.269 1.00 82.75 81 ARG A C 1
ATOM 653 O O . ARG A 1 81 ? -4.137 14.178 -2.425 1.00 82.75 81 ARG A O 1
ATOM 660 N N . MET A 1 82 ? -4.810 14.047 -0.288 1.00 60.22 82 MET A N 1
ATOM 661 C CA . MET A 1 82 ? -5.745 15.152 -0.395 1.00 60.22 82 MET A CA 1
ATOM 662 C C . MET A 1 82 ? -4.901 16.420 -0.510 1.00 60.22 82 MET A C 1
ATOM 664 O O . MET A 1 82 ? -4.196 16.790 0.431 1.00 60.22 82 MET A O 1
ATOM 668 N N . SER A 1 83 ? -4.922 17.065 -1.676 1.00 41.75 83 SER A N 1
ATOM 669 C CA . SER A 1 83 ? -4.552 18.475 -1.758 1.00 41.75 83 SER A CA 1
ATOM 670 C C . SER A 1 83 ? -5.370 19.208 -0.688 1.00 41.75 83 SER A C 1
ATOM 672 O O . SER A 1 83 ? -6.590 19.027 -0.682 1.00 41.75 83 SER A O 1
ATOM 674 N N . PRO A 1 84 ? -4.764 19.974 0.234 1.00 42.53 84 PRO A N 1
ATOM 675 C CA . PRO A 1 84 ? -5.558 20.898 1.025 1.00 42.53 84 PRO A CA 1
ATOM 676 C C . PRO A 1 84 ? -6.224 21.871 0.043 1.00 42.53 84 PRO A C 1
ATOM 678 O O . PRO A 1 84 ? -5.561 22.356 -0.878 1.00 42.53 84 PRO A O 1
ATOM 681 N N . GLU A 1 85 ? -7.533 22.074 0.195 1.00 36.28 85 GLU A N 1
ATOM 682 C CA . GLU A 1 85 ? -8.229 23.208 -0.426 1.00 36.28 85 GLU A CA 1
ATOM 683 C C . GLU A 1 85 ? -7.582 24.540 -0.020 1.00 36.28 85 GLU A C 1
ATOM 685 O O . GLU A 1 85 ? -7.113 24.651 1.141 1.00 36.28 85 GLU A O 1
#

InterPro domains:
  IPR002878 ChsH2, C-terminal OB-fold domain [PF01796] (4-66)
  IPR012340 Nucleic acid-binding, OB-fold [SSF50249] (4-73)

pLDDT: mean 91.25, std 11.98, range [36.28, 98.19]